Protein AF-A0A7I7MC24-F1 (afdb_monomer_lite)

Radius of gyration: 15.41 Å; chains: 1; bounding box: 47×26×38 Å

Sequence (102 aa):
MIGRDKITINFRRKSENTEFSRTYYGTVVTERLDGKLEPFGGKLIFSNFYRLILPRTLNVSDASIVTVSFGTREHARLDSAITPVYDARGGIRHYEAIVRAH

pLDDT: mean 81.41, std 11.96, range [50.47, 93.75]

Secondary structure (DSSP, 8-state):
-EEEEEEEEEEEETTT--EEEEEEEEEEEEEEPPPEEPTTSSSEE--EEEEEEEETT---TTEEEEEEEETTEEEEPBSS--EEEE-TTS-EEEEEEEEE--

Organism: NCBI:txid216929

Foldseek 3Di:
DKDWKWKKWWWQAPPPRDIDIDIFTWMKDWDWDFFDQDPPDNDTDIWIKIKTWTALPDDPPRIDTQAMDIDPRDRFDWPDDWAFDADPVRRGHTIITMTTDD

Structure (mmCIF, N/CA/C/O backbone):
data_AF-A0A7I7MC24-F1
#
_entry.id   AF-A0A7I7MC24-F1
#
loop_
_atom_site.group_PDB
_atom_site.id
_atom_site.type_symbol
_atom_site.label_atom_id
_atom_site.label_alt_id
_atom_site.label_comp_id
_atom_site.label_asym_id
_atom_site.label_entity_id
_atom_site.label_seq_id
_atom_site.pdbx_PDB_ins_code
_atom_site.Cartn_x
_atom_site.Cartn_y
_atom_site.Cartn_z
_atom_site.occupancy
_atom_site.B_iso_or_equiv
_atom_site.auth_seq_id
_atom_site.auth_comp_id
_atom_site.auth_asym_id
_atom_site.auth_atom_id
_atom_site.pdbx_PDB_model_num
ATOM 1 N N . MET A 1 1 ? 5.883 -2.080 -15.574 1.00 72.69 1 MET A N 1
ATOM 2 C CA . MET A 1 1 ? 5.087 -3.332 -15.470 1.00 72.69 1 MET A CA 1
ATOM 3 C C . MET A 1 1 ? 3.942 -3.074 -14.508 1.00 72.69 1 MET A C 1
ATOM 5 O O . MET A 1 1 ? 4.183 -2.405 -13.513 1.00 72.69 1 MET A O 1
ATOM 9 N N . ILE A 1 2 ? 2.726 -3.537 -14.801 1.00 82.19 2 ILE A N 1
ATOM 10 C CA . ILE A 1 2 ? 1.547 -3.340 -13.941 1.00 82.19 2 ILE A CA 1
ATOM 11 C C . ILE A 1 2 ? 0.933 -4.709 -13.667 1.00 82.19 2 ILE A C 1
ATOM 13 O O . ILE A 1 2 ? 0.681 -5.453 -14.610 1.00 82.19 2 ILE A O 1
ATOM 17 N N . GLY A 1 3 ? 0.695 -5.037 -12.399 1.00 84.50 3 GLY A N 1
ATOM 18 C CA . GLY A 1 3 ? 0.074 -6.301 -12.009 1.00 84.50 3 GLY A CA 1
ATOM 19 C C . GLY A 1 3 ? -0.751 -6.163 -10.737 1.00 84.50 3 GLY A C 1
ATOM 20 O O . GLY A 1 3 ? -0.439 -5.340 -9.877 1.00 84.50 3 GLY A O 1
ATOM 21 N N . ARG A 1 4 ? -1.819 -6.959 -10.623 1.00 87.19 4 ARG A N 1
ATOM 22 C CA . ARG A 1 4 ? -2.519 -7.133 -9.345 1.00 87.19 4 ARG A CA 1
ATOM 23 C C . ARG A 1 4 ? -1.686 -8.032 -8.448 1.00 87.19 4 ARG A C 1
ATOM 25 O O . ARG A 1 4 ? -1.179 -9.046 -8.917 1.00 87.19 4 ARG A O 1
ATOM 32 N N . ASP A 1 5 ? -1.583 -7.669 -7.180 1.00 87.94 5 ASP A N 1
ATOM 33 C CA . ASP A 1 5 ? -0.754 -8.388 -6.223 1.00 87.94 5 ASP A CA 1
ATOM 34 C C . ASP A 1 5 ? -1.396 -8.425 -4.833 1.00 87.94 5 ASP A C 1
ATOM 36 O O . ASP A 1 5 ? -2.254 -7.605 -4.478 1.00 87.94 5 ASP A O 1
ATOM 40 N N . LYS A 1 6 ? -0.952 -9.397 -4.042 1.00 91.31 6 LYS A N 1
ATOM 41 C CA . LYS A 1 6 ? -1.230 -9.503 -2.618 1.00 91.31 6 LYS A CA 1
ATOM 42 C C . LYS A 1 6 ? -0.235 -8.608 -1.879 1.00 91.31 6 LYS A C 1
ATOM 44 O O . LYS A 1 6 ? 0.946 -8.926 -1.785 1.00 91.31 6 LYS A O 1
ATOM 49 N N . ILE A 1 7 ? -0.722 -7.507 -1.316 1.00 90.88 7 ILE A N 1
ATOM 50 C CA . ILE A 1 7 ? 0.088 -6.530 -0.587 1.00 90.88 7 ILE A CA 1
ATOM 51 C C . ILE A 1 7 ? -0.178 -6.687 0.909 1.00 90.88 7 ILE A C 1
ATOM 53 O O . ILE A 1 7 ? -1.277 -6.428 1.392 1.00 90.88 7 ILE A O 1
ATOM 57 N N . THR A 1 8 ? 0.827 -7.108 1.664 1.00 91.06 8 THR A N 1
ATOM 58 C CA . THR A 1 8 ? 0.758 -7.207 3.124 1.00 91.06 8 THR A CA 1
ATOM 59 C C . THR A 1 8 ? 1.389 -5.976 3.745 1.00 91.06 8 THR A C 1
ATOM 61 O O . THR A 1 8 ? 2.548 -5.677 3.491 1.00 91.06 8 THR A O 1
ATOM 64 N N . ILE A 1 9 ? 0.630 -5.252 4.556 1.00 89.69 9 ILE A N 1
ATOM 65 C CA . ILE A 1 9 ? 1.093 -4.060 5.260 1.00 89.69 9 ILE A CA 1
ATOM 66 C C . ILE A 1 9 ? 1.308 -4.434 6.720 1.00 89.69 9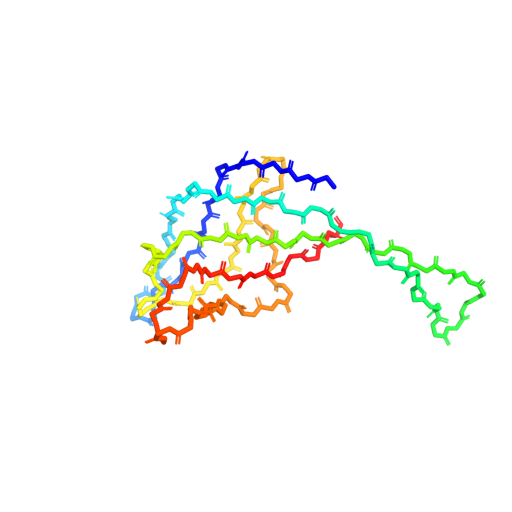 ILE A C 1
ATOM 68 O O . ILE A 1 9 ? 0.393 -4.936 7.375 1.00 89.69 9 ILE A O 1
ATOM 72 N N . ASN A 1 10 ? 2.515 -4.180 7.212 1.00 89.50 10 ASN A N 1
ATOM 73 C CA . ASN A 1 10 ? 2.880 -4.351 8.608 1.00 89.50 10 ASN A CA 1
ATOM 74 C C . ASN A 1 10 ? 2.666 -3.025 9.329 1.00 89.50 10 ASN A C 1
ATOM 76 O O . ASN A 1 10 ? 3.281 -2.006 9.005 1.00 89.50 10 ASN A O 1
ATOM 80 N N . PHE A 1 11 ? 1.768 -3.053 10.296 1.00 87.94 11 PHE A N 1
ATOM 81 C CA . PHE A 1 11 ? 1.379 -1.933 11.127 1.00 87.94 11 PHE A CA 1
ATOM 82 C C . PHE A 1 11 ? 1.982 -2.080 12.514 1.00 87.94 11 PHE A C 1
ATOM 84 O O . PHE A 1 11 ? 2.190 -3.189 12.998 1.00 87.94 11 PHE A O 1
ATOM 91 N N . ARG A 1 12 ? 2.174 -0.953 13.188 1.00 85.38 12 ARG A N 1
ATOM 92 C CA . ARG A 1 12 ? 2.469 -0.883 14.612 1.00 85.38 12 ARG A CA 1
ATOM 93 C C . ARG A 1 12 ? 1.388 -0.060 15.292 1.00 85.38 12 ARG A C 1
ATOM 95 O O . ARG A 1 12 ? 1.146 1.095 14.932 1.00 85.38 12 ARG A O 1
ATOM 102 N N . ARG A 1 13 ? 0.706 -0.666 16.263 1.00 84.19 13 ARG A N 1
ATOM 103 C CA . ARG A 1 13 ? -0.318 0.024 17.053 1.00 84.19 13 ARG A CA 1
ATOM 104 C C . ARG A 1 13 ? 0.364 1.046 17.963 1.00 84.19 13 ARG A C 1
ATOM 106 O O . ARG A 1 13 ? 1.293 0.696 18.690 1.00 84.19 13 ARG A O 1
ATOM 113 N N . LYS A 1 14 ? -0.105 2.299 17.943 1.00 73.44 14 LYS A N 1
ATOM 114 C CA . LYS A 1 14 ? 0.512 3.390 18.719 1.00 73.44 14 LYS A CA 1
ATOM 115 C C . LYS A 1 14 ? 0.435 3.177 20.237 1.00 73.44 14 LYS A C 1
ATOM 117 O O . LYS A 1 14 ? 1.342 3.604 20.937 1.00 73.44 14 LYS A O 1
ATOM 122 N N . SER A 1 15 ? -0.618 2.525 20.733 1.00 77.62 15 SER A N 1
ATOM 123 C CA . SER A 1 15 ? -0.865 2.340 22.171 1.00 77.62 15 SER A CA 1
ATOM 124 C C . SER A 1 15 ? -0.057 1.211 22.816 1.00 77.62 15 SER A C 1
ATOM 126 O O . SER A 1 15 ? 0.266 1.295 23.993 1.00 77.62 15 SER A O 1
ATOM 128 N N . GLU A 1 16 ? 0.261 0.153 22.067 1.00 75.19 16 GLU A N 1
ATOM 129 C CA . GLU A 1 16 ? 0.725 -1.127 22.636 1.00 75.19 16 GLU A CA 1
ATOM 130 C C . GLU A 1 16 ? 2.084 -1.580 22.082 1.00 75.19 16 GLU A C 1
ATOM 132 O O . GLU A 1 16 ? 2.535 -2.680 22.388 1.00 75.19 16 GLU A O 1
ATOM 137 N N . ASN A 1 17 ? 2.717 -0.778 21.212 1.00 73.56 17 ASN A N 1
ATOM 138 C CA . ASN A 1 17 ? 3.953 -1.119 20.486 1.00 73.56 17 ASN A CA 1
ATOM 139 C C . ASN A 1 17 ? 3.922 -2.510 19.811 1.00 73.56 17 ASN A C 1
ATOM 141 O O . ASN A 1 17 ? 4.955 -3.105 19.519 1.00 73.56 17 ASN A O 1
ATOM 145 N N . THR A 1 18 ? 2.721 -3.035 19.571 1.00 81.25 18 THR A N 1
ATOM 146 C CA . THR A 1 18 ? 2.498 -4.366 19.018 1.00 81.25 18 THR A CA 1
ATOM 147 C C . THR A 1 18 ? 2.389 -4.254 17.507 1.00 81.25 18 THR A C 1
ATOM 149 O O . THR A 1 18 ? 1.672 -3.389 16.983 1.00 81.25 18 THR A O 1
ATOM 152 N N . GLU A 1 19 ? 3.119 -5.119 16.808 1.00 86.00 19 GLU A N 1
ATOM 153 C CA . GLU A 1 19 ? 3.076 -5.209 15.356 1.00 86.00 19 GLU A CA 1
ATOM 154 C C . GLU A 1 19 ? 1.991 -6.181 14.906 1.00 86.00 19 GLU A C 1
ATOM 156 O O . GLU A 1 19 ? 1.800 -7.248 15.488 1.00 86.00 19 GLU A O 1
ATOM 161 N N . PHE A 1 20 ? 1.264 -5.804 13.862 1.00 86.88 20 PHE A N 1
ATOM 162 C CA . PHE A 1 20 ? 0.281 -6.669 13.230 1.00 86.88 20 PHE A CA 1
ATOM 163 C C . PHE A 1 20 ? 0.282 -6.453 11.723 1.00 86.88 20 PHE A C 1
ATOM 165 O O . PHE A 1 20 ? 0.507 -5.349 11.230 1.00 86.88 20 PHE A O 1
ATOM 172 N N . SER A 1 21 ? -0.019 -7.506 10.977 1.00 89.75 21 SER A N 1
ATOM 173 C CA . SER A 1 21 ? -0.050 -7.461 9.519 1.00 89.75 21 SER A CA 1
ATOM 174 C C . SER A 1 21 ? -1.487 -7.502 9.020 1.00 89.75 21 SER A C 1
ATOM 176 O O . SER A 1 21 ? -2.316 -8.247 9.543 1.00 89.75 21 SER A O 1
ATOM 178 N N . ARG A 1 22 ? -1.800 -6.731 7.976 1.00 89.75 22 ARG A N 1
ATOM 179 C CA . ARG A 1 22 ? -3.031 -6.923 7.198 1.00 89.75 22 ARG A CA 1
ATOM 180 C C . ARG A 1 22 ? -2.709 -7.037 5.725 1.00 89.75 22 ARG A C 1
ATOM 182 O O . ARG A 1 22 ? -1.896 -6.285 5.195 1.00 89.75 22 ARG A O 1
ATOM 189 N N . THR A 1 23 ? -3.387 -7.961 5.065 1.00 90.62 23 THR A N 1
ATOM 190 C CA . THR A 1 23 ? -3.250 -8.174 3.630 1.00 90.62 23 THR A CA 1
ATOM 191 C C . THR A 1 23 ? -4.371 -7.475 2.875 1.00 90.62 23 THR A C 1
ATOM 193 O O . THR A 1 23 ? -5.545 -7.617 3.209 1.00 90.62 23 THR A O 1
ATOM 196 N N . TYR A 1 24 ? -3.993 -6.781 1.809 1.00 90.75 24 TYR A N 1
ATOM 197 C CA . TYR A 1 24 ? -4.872 -6.121 0.862 1.00 90.75 24 TYR A CA 1
ATOM 198 C C . TYR A 1 24 ? -4.546 -6.595 -0.553 1.00 90.75 24 TYR A C 1
ATOM 200 O O . TYR A 1 24 ? -3.385 -6.785 -0.905 1.00 90.75 24 TYR A O 1
ATOM 208 N N . TYR A 1 25 ? -5.572 -6.763 -1.380 1.00 91.31 25 TYR A N 1
ATOM 209 C CA . TYR A 1 25 ? -5.384 -6.991 -2.809 1.00 91.31 25 TYR A CA 1
ATOM 210 C C . TYR A 1 25 ? -5.365 -5.638 -3.512 1.00 91.31 25 TYR A C 1
ATOM 212 O O . TYR A 1 25 ? -6.324 -4.870 -3.408 1.00 91.31 25 TYR A O 1
ATOM 220 N N . GLY A 1 26 ? -4.260 -5.335 -4.184 1.00 90.00 26 GLY A N 1
ATOM 221 C CA . GLY A 1 26 ? -4.034 -4.048 -4.834 1.00 90.00 26 GLY A CA 1
ATOM 222 C C . GLY A 1 26 ? -3.309 -4.199 -6.162 1.00 90.00 26 GLY A C 1
ATOM 223 O O . GLY A 1 26 ? -3.150 -5.306 -6.676 1.00 90.00 26 GLY A O 1
ATOM 224 N N . THR A 1 27 ? -2.870 -3.076 -6.718 1.00 92.38 27 THR A N 1
ATOM 225 C CA . THR A 1 27 ? -2.075 -3.048 -7.948 1.00 92.38 27 THR A CA 1
ATOM 226 C C . THR A 1 27 ? -0.677 -2.541 -7.632 1.00 92.38 27 THR A C 1
ATOM 228 O O . THR A 1 27 ? -0.519 -1.511 -6.981 1.00 92.38 27 THR A O 1
ATOM 231 N N . VAL A 1 28 ? 0.335 -3.248 -8.123 1.00 89.69 28 VAL A N 1
ATOM 232 C CA . VAL A 1 28 ? 1.735 -2.830 -8.074 1.00 89.69 28 VAL A CA 1
ATOM 233 C C . VAL A 1 28 ? 2.121 -2.335 -9.461 1.00 89.69 28 VAL A C 1
ATOM 235 O O . VAL A 1 28 ? 2.036 -3.064 -10.452 1.00 89.69 28 VAL A O 1
ATOM 238 N N . VAL A 1 29 ? 2.543 -1.079 -9.531 1.00 88.44 29 VAL A N 1
ATOM 239 C CA . VAL A 1 29 ? 3.069 -0.450 -10.740 1.00 88.44 29 VAL A CA 1
ATOM 240 C C . VAL A 1 29 ? 4.573 -0.306 -10.558 1.00 88.44 29 VAL A C 1
ATOM 242 O O . VAL A 1 29 ? 5.037 0.438 -9.701 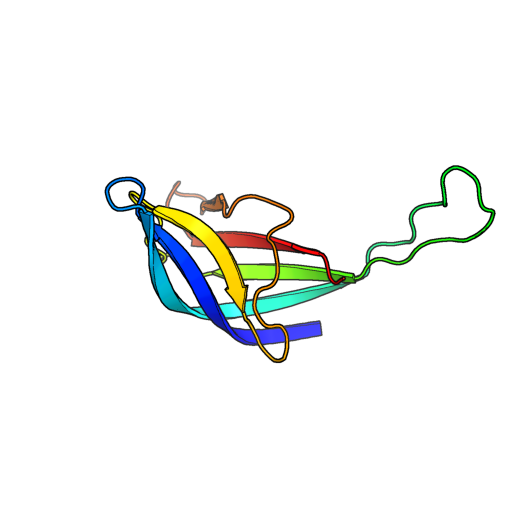1.00 88.44 29 VAL A O 1
ATOM 245 N N . THR A 1 30 ? 5.353 -1.028 -11.354 1.00 84.88 30 THR A N 1
ATOM 246 C CA . THR A 1 30 ? 6.802 -0.828 -11.439 1.00 84.88 30 THR A CA 1
ATOM 247 C C . THR A 1 30 ? 7.090 0.283 -12.436 1.00 84.88 30 THR A C 1
ATOM 249 O O . THR A 1 30 ? 6.856 0.101 -13.639 1.00 84.88 30 THR A O 1
ATOM 252 N N . GLU A 1 31 ? 7.632 1.387 -11.933 1.00 74.88 31 GLU A N 1
ATOM 253 C CA . GLU A 1 31 ? 8.111 2.522 -12.715 1.00 74.88 31 GLU A CA 1
ATOM 254 C C . GLU A 1 31 ? 9.645 2.569 -12.648 1.00 74.88 31 GLU A C 1
ATOM 256 O O . GLU A 1 31 ? 10.269 2.287 -11.619 1.00 74.88 31 GLU A O 1
ATOM 261 N N . ARG A 1 32 ? 10.268 2.882 -13.784 1.00 65.75 32 ARG A N 1
ATOM 262 C CA . ARG A 1 32 ? 11.698 3.187 -13.862 1.00 65.75 32 ARG A CA 1
ATOM 263 C C . ARG A 1 32 ? 11.812 4.702 -13.870 1.00 65.75 32 ARG A C 1
ATOM 265 O O . ARG A 1 32 ? 11.203 5.324 -14.734 1.00 65.75 32 ARG A O 1
ATOM 272 N N . LEU A 1 33 ? 12.528 5.290 -12.913 1.00 59.56 33 LEU A N 1
ATOM 273 C CA . LEU A 1 33 ? 12.833 6.717 -13.002 1.00 59.56 33 LEU A CA 1
ATOM 274 C C . LEU A 1 33 ? 13.992 6.882 -13.985 1.00 59.56 33 LEU A C 1
ATOM 276 O O . LEU A 1 33 ? 14.966 6.126 -13.910 1.00 59.56 33 LEU A O 1
ATOM 280 N N . ASP A 1 34 ? 13.888 7.874 -14.866 1.00 50.47 34 ASP A N 1
ATOM 281 C CA . ASP A 1 34 ? 15.029 8.342 -15.648 1.00 50.47 34 ASP A CA 1
ATOM 282 C C . ASP A 1 34 ? 16.143 8.804 -14.702 1.00 50.47 34 ASP A C 1
ATOM 284 O O . ASP A 1 34 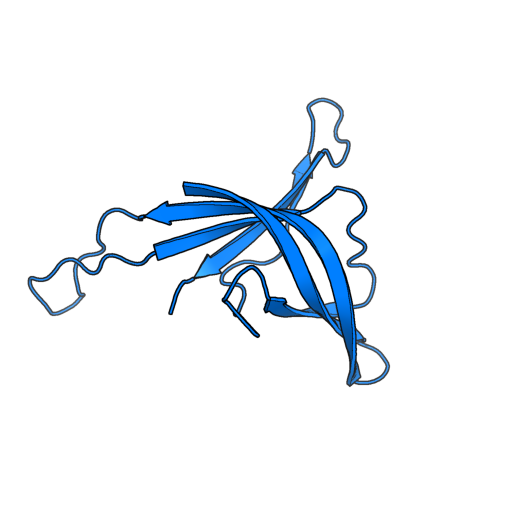? 15.891 9.424 -13.663 1.00 50.47 34 ASP A O 1
ATOM 288 N N . GLY A 1 35 ? 17.368 8.392 -15.027 1.00 51.97 35 GLY A N 1
ATOM 289 C CA . GLY A 1 35 ? 18.497 8.349 -14.108 1.00 51.97 35 GLY A CA 1
ATOM 290 C C . GLY A 1 35 ? 18.786 9.675 -13.406 1.00 51.97 35 GLY A C 1
ATOM 291 O O . GLY A 1 35 ? 18.844 10.734 -14.029 1.00 51.97 35 GLY A O 1
ATOM 292 N N . LYS A 1 36 ? 19.034 9.612 -12.096 1.00 55.53 36 LYS A N 1
ATOM 293 C CA . LYS A 1 36 ? 19.646 10.736 -11.378 1.00 55.53 36 LYS A CA 1
ATOM 294 C C . LYS A 1 36 ? 21.156 10.679 -11.595 1.00 55.53 36 LYS A C 1
ATOM 296 O O . LYS A 1 36 ? 21.752 9.613 -11.449 1.00 55.53 36 LYS A O 1
ATOM 301 N N . LEU A 1 37 ? 21.766 11.810 -11.945 1.00 51.59 37 LEU A N 1
ATOM 302 C CA . LEU A 1 37 ? 23.225 11.946 -11.976 1.00 51.59 37 LEU A CA 1
ATOM 303 C C . LEU A 1 37 ? 23.788 11.738 -10.564 1.00 51.59 37 LEU A C 1
ATOM 305 O O . LEU A 1 37 ? 23.276 12.321 -9.603 1.00 51.59 37 LEU A O 1
ATOM 309 N N . GLU A 1 38 ? 24.825 10.910 -10.437 1.00 54.12 38 GLU A N 1
ATOM 310 C CA . GLU A 1 38 ? 25.582 10.806 -9.190 1.00 54.12 38 GLU A CA 1
ATOM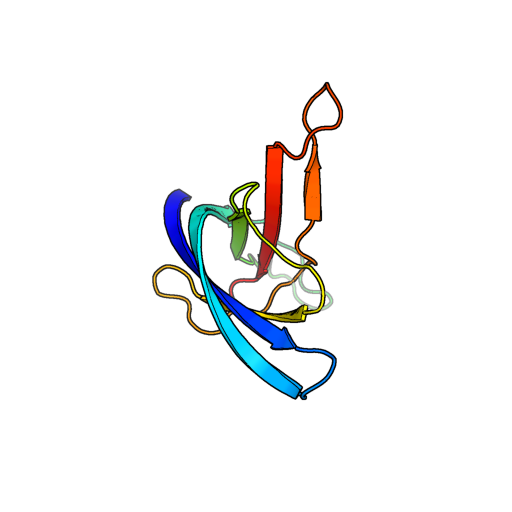 311 C C . GLU A 1 38 ? 26.158 12.178 -8.802 1.00 54.12 38 GLU A C 1
ATOM 313 O O . GLU A 1 38 ? 26.747 12.851 -9.647 1.00 54.12 38 GLU A O 1
ATOM 318 N N . PRO A 1 39 ? 26.061 12.596 -7.525 1.00 60.34 39 PRO A N 1
ATOM 319 C CA . PRO A 1 39 ? 26.534 13.913 -7.092 1.00 60.34 39 PRO A CA 1
ATOM 320 C C . PRO A 1 39 ? 28.049 14.118 -7.268 1.00 60.34 39 PRO A C 1
ATOM 322 O O . PRO A 1 39 ? 28.501 15.258 -7.285 1.00 60.34 39 PRO A O 1
ATOM 325 N N . PHE A 1 40 ? 28.825 13.039 -7.435 1.00 66.31 40 PHE 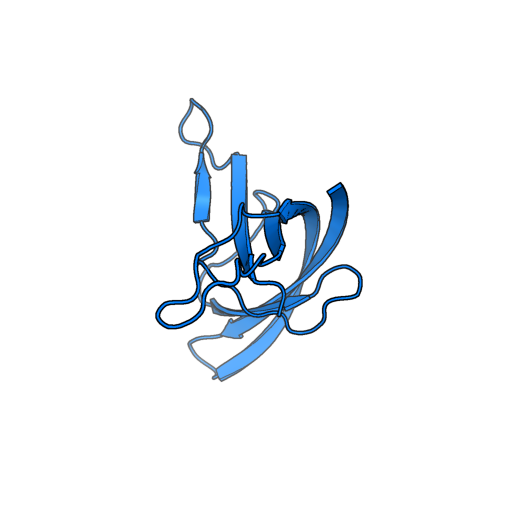A N 1
ATOM 326 C CA . PHE A 1 40 ? 30.278 13.083 -7.650 1.00 66.31 40 PHE A CA 1
ATOM 327 C C . PHE A 1 40 ? 30.771 12.083 -8.713 1.00 66.31 40 PHE A C 1
ATOM 329 O O . PHE A 1 40 ? 31.964 11.796 -8.788 1.00 66.31 40 PHE A O 1
ATOM 336 N N . GLY A 1 41 ? 29.867 11.531 -9.528 1.00 58.34 41 GLY A N 1
ATOM 337 C CA . GLY A 1 41 ? 30.175 10.494 -10.513 1.00 58.34 41 GLY A CA 1
ATOM 338 C C . GLY A 1 41 ? 29.506 10.772 -11.856 1.00 58.34 41 GLY A C 1
ATOM 339 O O . GLY A 1 41 ? 28.382 11.255 -11.922 1.00 58.34 41 GLY A O 1
ATOM 340 N N . GLY A 1 42 ? 30.186 10.450 -12.957 1.00 59.47 42 GLY A N 1
ATOM 341 C CA . GLY A 1 42 ? 29.648 10.607 -14.317 1.00 59.47 42 GLY A CA 1
ATOM 342 C C . GLY A 1 42 ? 28.606 9.553 -14.716 1.00 59.47 42 GLY A C 1
ATOM 343 O O . GLY A 1 42 ? 28.337 9.389 -15.904 1.00 59.47 42 GLY A O 1
ATOM 344 N N . LYS A 1 43 ? 28.066 8.784 -13.761 1.00 57.44 43 LYS A N 1
ATOM 345 C CA . LYS A 1 43 ? 27.126 7.688 -14.016 1.00 57.44 43 LYS A CA 1
ATOM 346 C C . LYS A 1 43 ? 25.706 8.091 -13.627 1.00 57.44 43 LYS A C 1
ATOM 348 O O . LYS A 1 43 ? 25.468 8.707 -12.591 1.00 57.44 43 LYS A O 1
ATOM 353 N N . LEU A 1 44 ? 24.756 7.709 -14.475 1.00 58.16 44 LEU A N 1
ATOM 354 C CA . LEU A 1 44 ? 23.331 7.783 -14.173 1.00 58.16 44 LEU A CA 1
ATOM 355 C C . LEU A 1 44 ? 22.958 6.612 -13.257 1.00 58.16 44 LEU A C 1
ATOM 357 O O . LEU A 1 44 ? 23.149 5.453 -13.631 1.00 58.16 44 LEU A O 1
ATOM 361 N N . ILE A 1 45 ? 22.406 6.903 -12.078 1.00 58.53 45 ILE A N 1
ATOM 362 C CA . ILE A 1 45 ? 21.776 5.891 -11.226 1.00 58.53 45 ILE A CA 1
ATOM 363 C C . ILE A 1 45 ? 20.315 5.780 -11.634 1.00 58.53 45 ILE A C 1
ATOM 365 O O . ILE A 1 45 ? 19.522 6.709 -11.457 1.00 58.53 45 ILE A O 1
ATOM 369 N N . PHE A 1 46 ? 19.955 4.606 -12.139 1.00 61.31 46 PHE A N 1
ATOM 370 C CA . PHE A 1 46 ? 18.574 4.229 -12.390 1.00 61.31 46 PHE A CA 1
ATOM 371 C C . PHE A 1 46 ? 18.032 3.514 -11.156 1.00 61.31 46 PHE A C 1
ATOM 373 O O . PHE A 1 46 ? 18.427 2.387 -10.859 1.00 61.31 46 PHE A O 1
ATOM 380 N N . SER A 1 47 ? 17.116 4.162 -10.442 1.00 67.31 47 SER A N 1
ATOM 381 C CA . SER A 1 47 ? 16.409 3.538 -9.323 1.00 67.31 47 SER A CA 1
ATOM 382 C C . SER A 1 47 ? 15.032 3.087 -9.784 1.00 67.31 47 SER A C 1
ATOM 384 O O . SER A 1 47 ? 14.235 3.880 -10.290 1.00 67.31 47 SER A O 1
ATOM 386 N N . ASN A 1 48 ? 14.738 1.804 -9.588 1.00 74.94 48 ASN A N 1
ATOM 387 C CA . ASN A 1 48 ? 13.380 1.305 -9.760 1.00 74.94 48 ASN A CA 1
ATOM 388 C C . ASN A 1 48 ? 12.545 1.733 -8.547 1.00 74.94 48 ASN A C 1
ATOM 390 O O . ASN A 1 48 ? 13.016 1.705 -7.407 1.00 74.94 48 ASN A O 1
ATOM 394 N N . PHE A 1 49 ? 11.294 2.102 -8.777 1.00 82.88 49 PHE A N 1
ATOM 395 C CA . PHE A 1 49 ? 10.342 2.322 -7.700 1.00 82.88 49 PHE A CA 1
ATOM 396 C C . PHE A 1 49 ? 9.025 1.623 -8.016 1.00 82.88 49 PHE A C 1
ATOM 398 O O . PHE A 1 49 ? 8.659 1.384 -9.169 1.00 82.88 49 PHE A O 1
ATOM 405 N N . TYR A 1 50 ? 8.335 1.234 -6.956 1.00 87.75 50 TYR A N 1
ATOM 406 C CA . TYR A 1 50 ? 7.045 0.580 -7.023 1.00 87.75 50 TYR A CA 1
ATOM 407 C C . TYR A 1 50 ? 6.003 1.544 -6.475 1.00 87.75 50 TYR A C 1
ATOM 409 O O . TYR A 1 50 ? 6.079 1.952 -5.316 1.00 87.75 50 TYR A O 1
ATOM 417 N N . ARG A 1 51 ? 5.026 1.909 -7.301 1.00 89.38 51 ARG A N 1
ATOM 418 C CA . ARG A 1 51 ? 3.815 2.586 -6.847 1.00 89.38 51 ARG A CA 1
ATOM 419 C C . ARG A 1 51 ? 2.786 1.523 -6.483 1.00 89.38 51 ARG A C 1
ATOM 421 O O . ARG A 1 51 ? 2.408 0.694 -7.311 1.00 89.38 51 ARG A O 1
ATOM 428 N N . LEU A 1 52 ? 2.362 1.537 -5.230 1.00 91.31 52 LEU A N 1
ATOM 429 C CA . LEU A 1 52 ? 1.322 0.677 -4.693 1.00 91.31 52 LEU A CA 1
ATOM 430 C C . LEU A 1 52 ? -0.011 1.411 -4.779 1.00 91.31 52 LEU A C 1
ATOM 432 O O . LEU A 1 52 ? -0.147 2.500 -4.232 1.00 91.31 52 LEU A O 1
ATOM 436 N N . ILE A 1 53 ? -0.985 0.799 -5.441 1.00 92.19 53 ILE A N 1
ATOM 437 C CA . ILE A 1 53 ? -2.374 1.251 -5.495 1.00 92.19 53 ILE A CA 1
ATOM 438 C C . ILE A 1 53 ? -3.170 0.316 -4.588 1.00 92.19 53 ILE A C 1
ATOM 440 O O . ILE A 1 53 ? -3.384 -0.859 -4.901 1.00 92.19 53 ILE A O 1
ATOM 444 N N . LEU A 1 54 ? -3.583 0.840 -3.443 1.00 92.69 54 LEU A N 1
ATOM 445 C CA . LEU A 1 54 ? -4.253 0.121 -2.369 1.00 92.69 54 LEU A CA 1
ATOM 446 C C . LEU A 1 54 ? -5.762 0.409 -2.384 1.00 92.69 54 LEU A C 1
ATOM 448 O O . LEU A 1 54 ? -6.182 1.508 -2.754 1.00 92.69 54 LEU A O 1
ATOM 452 N N . PRO A 1 55 ? -6.608 -0.552 -1.981 1.00 91.69 55 PRO A N 1
ATOM 453 C CA . PRO A 1 55 ? -8.056 -0.393 -2.051 1.00 91.69 55 PRO A CA 1
ATOM 454 C C . PRO A 1 55 ? -8.558 0.686 -1.085 1.00 91.69 55 PRO A C 1
ATOM 456 O O . PRO A 1 55 ? -8.004 0.879 -0.007 1.00 91.69 55 PRO A O 1
ATOM 459 N N . ARG A 1 56 ? -9.685 1.328 -1.418 1.00 89.44 56 ARG A N 1
ATOM 460 C CA . ARG A 1 56 ? -10.363 2.309 -0.542 1.00 89.44 56 ARG A CA 1
ATOM 461 C C . ARG A 1 56 ? -10.777 1.763 0.831 1.00 89.44 56 ARG A C 1
ATOM 463 O O . ARG A 1 56 ? -11.070 2.533 1.731 1.00 89.44 56 ARG A O 1
ATOM 470 N N . THR A 1 57 ? -10.846 0.440 0.977 1.00 86.81 57 THR A N 1
ATOM 471 C CA . THR A 1 57 ? -11.158 -0.249 2.240 1.00 86.81 57 THR A CA 1
ATOM 472 C C . THR A 1 57 ? -9.948 -0.351 3.168 1.00 86.81 57 THR A C 1
ATOM 474 O O . THR A 1 57 ? -10.038 -0.978 4.223 1.00 86.81 57 THR A O 1
ATOM 477 N N . LEU A 1 58 ? -8.802 0.209 2.769 1.00 84.62 58 LEU A N 1
ATOM 478 C CA . LEU A 1 58 ? -7.627 0.321 3.613 1.00 84.62 58 LEU A CA 1
ATOM 479 C C . LEU A 1 58 ? -7.988 1.107 4.875 1.00 84.62 58 LEU A C 1
ATOM 481 O O . LEU A 1 58 ? -8.345 2.280 4.815 1.00 84.62 58 LEU A O 1
ATOM 485 N N . ASN A 1 59 ? -7.851 0.454 6.024 1.00 77.94 59 ASN A N 1
ATOM 486 C CA . ASN A 1 59 ? -8.011 1.112 7.306 1.00 77.94 59 ASN A CA 1
ATOM 487 C C . ASN A 1 59 ? -6.630 1.367 7.922 1.00 77.94 59 ASN A C 1
ATOM 489 O O . ASN A 1 59 ? -5.958 0.425 8.349 1.00 77.94 59 ASN A O 1
ATOM 493 N N . VAL A 1 60 ? -6.238 2.643 7.947 1.00 70.50 60 VAL A N 1
ATOM 494 C CA . VAL A 1 60 ? -5.004 3.152 8.568 1.00 70.50 60 VAL A CA 1
ATOM 495 C C . VAL A 1 60 ? -5.254 3.864 9.905 1.00 70.50 60 VAL A C 1
ATOM 497 O O . VAL A 1 60 ? -4.327 4.466 10.445 1.00 70.50 60 VAL A O 1
ATOM 500 N N . SER A 1 61 ? -6.479 3.839 10.446 1.00 67.06 61 SER A N 1
ATOM 501 C CA . SER A 1 61 ? -6.775 4.518 11.710 1.00 67.06 61 SER A CA 1
ATOM 502 C C . SER A 1 61 ? -5.967 3.892 12.854 1.00 67.06 61 SER A C 1
ATOM 504 O O . SER A 1 61 ? -5.915 2.672 13.007 1.00 67.06 61 SER A O 1
ATOM 506 N N . ASP A 1 62 ? -5.316 4.746 13.645 1.00 65.50 62 ASP A N 1
ATOM 507 C CA . ASP A 1 62 ? -4.615 4.418 14.899 1.00 65.50 62 ASP A CA 1
ATOM 508 C C . ASP A 1 62 ? -3.363 3.530 14.820 1.00 65.50 62 ASP A C 1
ATOM 510 O O . ASP A 1 62 ? -2.831 3.097 15.850 1.00 65.50 62 ASP A O 1
ATOM 514 N N . ALA A 1 63 ? -2.807 3.323 13.626 1.00 73.75 63 ALA A N 1
ATOM 515 C CA . ALA A 1 63 ? -1.556 2.590 13.461 1.00 73.75 63 ALA A CA 1
ATOM 516 C C . ALA A 1 63 ? -0.541 3.342 12.594 1.00 73.75 63 ALA A C 1
ATOM 518 O O . ALA A 1 63 ? -0.895 4.005 11.622 1.00 73.75 63 ALA A O 1
ATOM 519 N N . SER A 1 64 ? 0.742 3.236 12.945 1.00 79.69 64 SER A N 1
ATOM 520 C CA . SER A 1 64 ? 1.828 3.627 12.046 1.00 79.69 64 SER A CA 1
ATOM 521 C C . SER A 1 64 ? 2.185 2.456 11.138 1.00 79.69 64 SER A C 1
ATOM 523 O O . SER A 1 64 ? 2.103 1.294 11.532 1.00 79.69 64 SER A O 1
ATOM 525 N N . ILE A 1 65 ? 2.565 2.750 9.900 1.00 82.00 65 ILE A N 1
ATOM 526 C CA . ILE A 1 65 ? 2.988 1.723 8.948 1.00 82.00 65 ILE A CA 1
ATOM 527 C C . ILE A 1 65 ? 4.496 1.531 9.090 1.00 82.00 65 ILE A C 1
ATOM 529 O O . ILE A 1 65 ? 5.246 2.505 9.084 1.00 82.00 65 ILE A O 1
ATOM 533 N N . VAL A 1 66 ? 4.928 0.280 9.225 1.00 82.12 66 VAL A N 1
ATOM 534 C CA . VAL A 1 66 ? 6.333 -0.094 9.429 1.00 82.12 66 VAL A CA 1
ATOM 535 C C . VAL A 1 66 ? 6.966 -0.508 8.104 1.00 82.12 66 VAL A C 1
ATOM 537 O O . VAL A 1 66 ? 7.967 0.063 7.680 1.00 82.12 66 VAL A O 1
ATOM 540 N N . THR A 1 67 ? 6.376 -1.499 7.435 1.00 87.50 67 THR A N 1
ATOM 541 C CA . THR A 1 67 ? 6.856 -2.050 6.157 1.00 87.50 67 THR A CA 1
ATOM 542 C C . THR A 1 67 ? 5.698 -2.598 5.330 1.00 87.50 67 THR A C 1
ATOM 544 O O . THR A 1 67 ? 4.590 -2.791 5.834 1.00 87.50 67 THR A O 1
ATOM 547 N N . VAL A 1 68 ? 5.959 -2.867 4.054 1.00 90.44 68 VAL A N 1
ATOM 548 C CA . VAL A 1 68 ? 5.023 -3.499 3.123 1.00 90.44 68 VAL A CA 1
ATOM 549 C C . VAL A 1 68 ? 5.698 -4.659 2.394 1.00 90.44 68 VAL A C 1
ATOM 551 O O . VAL A 1 68 ? 6.872 -4.581 2.051 1.00 90.44 68 VAL A O 1
ATOM 554 N N . SER A 1 69 ? 4.957 -5.728 2.132 1.00 90.00 69 SER A N 1
ATOM 555 C CA . SER A 1 69 ? 5.421 -6.891 1.373 1.00 90.00 69 SER A CA 1
ATOM 556 C C . SER A 1 69 ? 4.488 -7.143 0.190 1.00 90.00 69 SER A C 1
ATOM 558 O O . SER A 1 69 ? 3.271 -7.083 0.356 1.00 90.00 69 SER A O 1
ATOM 560 N N . PHE A 1 70 ? 5.031 -7.415 -0.993 1.00 89.81 70 PHE A N 1
ATOM 561 C CA . PHE A 1 70 ? 4.279 -7.694 -2.224 1.00 89.81 70 PHE A CA 1
ATOM 562 C C . PHE A 1 70 ? 5.145 -8.502 -3.195 1.00 89.81 70 PHE A C 1
ATOM 564 O O . PHE A 1 70 ? 6.355 -8.281 -3.271 1.00 89.81 70 PHE A O 1
ATOM 571 N N . GLY A 1 71 ? 4.554 -9.438 -3.937 1.00 85.50 71 GLY A N 1
ATOM 572 C CA . GLY A 1 71 ? 5.285 -10.306 -4.858 1.00 85.50 71 GLY A CA 1
ATOM 573 C C . GLY A 1 71 ? 6.446 -11.018 -4.159 1.00 85.50 71 GLY A C 1
ATOM 574 O O . GLY A 1 71 ? 6.245 -11.734 -3.183 1.00 85.50 71 GLY A O 1
ATOM 575 N N . THR A 1 72 ? 7.670 -10.788 -4.638 1.00 84.94 72 THR A N 1
ATOM 576 C CA . THR A 1 72 ? 8.917 -11.308 -4.042 1.00 84.94 72 THR A CA 1
ATOM 577 C C . THR A 1 72 ? 9.617 -10.313 -3.107 1.00 84.94 72 THR A C 1
ATOM 579 O O . THR A 1 72 ? 10.743 -10.557 -2.678 1.00 84.94 72 THR A O 1
ATOM 582 N N . ARG A 1 73 ? 9.015 -9.149 -2.837 1.00 84.94 73 ARG A N 1
ATOM 583 C CA . ARG A 1 73 ? 9.565 -8.116 -1.952 1.00 84.94 73 ARG A CA 1
ATOM 584 C C . ARG A 1 73 ? 8.969 -8.287 -0.562 1.00 84.94 73 ARG A C 1
ATOM 586 O O . ARG A 1 73 ? 7.787 -8.025 -0.358 1.00 84.94 73 ARG A O 1
ATOM 593 N N . GLU A 1 74 ? 9.798 -8.681 0.394 1.00 86.88 74 GLU A N 1
ATOM 594 C CA . GLU A 1 74 ? 9.422 -8.783 1.803 1.00 86.88 74 GLU A CA 1
ATOM 595 C C . GLU A 1 74 ? 9.966 -7.593 2.595 1.00 86.88 74 GLU A C 1
ATOM 597 O O . GLU A 1 74 ? 11.078 -7.128 2.347 1.00 86.88 74 GLU A O 1
ATOM 602 N N . HIS A 1 75 ? 9.174 -7.086 3.545 1.00 84.44 75 HIS A N 1
ATOM 603 C CA . HIS A 1 75 ? 9.563 -6.015 4.469 1.00 84.44 75 HIS A CA 1
ATOM 604 C C . HIS A 1 75 ? 10.101 -4.744 3.785 1.00 84.44 75 HIS A C 1
ATOM 606 O O . HIS A 1 75 ? 10.956 -4.037 4.325 1.00 84.44 75 HIS A O 1
ATOM 612 N N . ALA A 1 76 ? 9.580 -4.414 2.604 1.00 87.62 76 ALA A N 1
ATOM 613 C CA . ALA A 1 76 ? 9.981 -3.227 1.873 1.00 87.62 76 ALA A CA 1
ATOM 614 C C . ALA A 1 76 ? 9.578 -1.954 2.634 1.00 87.62 76 ALA A C 1
ATOM 616 O O . ALA A 1 76 ? 8.480 -1.846 3.192 1.00 87.62 76 ALA A O 1
ATOM 617 N N . ARG A 1 77 ? 10.483 -0.973 2.661 1.00 86.81 77 ARG A N 1
ATOM 618 C CA . ARG A 1 77 ? 10.231 0.327 3.289 1.00 86.81 77 ARG A CA 1
ATOM 619 C C . ARG A 1 77 ? 9.497 1.248 2.327 1.00 86.81 77 ARG A C 1
ATOM 621 O O . ARG A 1 77 ? 9.808 1.317 1.140 1.00 86.81 77 ARG A O 1
ATOM 628 N N . LEU A 1 78 ? 8.535 1.976 2.873 1.00 85.38 78 LEU A N 1
ATOM 629 C CA . LEU A 1 78 ? 7.855 3.043 2.161 1.00 85.38 78 LEU A CA 1
ATOM 630 C C . LEU A 1 78 ? 8.793 4.250 2.024 1.00 85.38 78 LEU A C 1
ATOM 632 O O . LEU A 1 78 ? 9.383 4.692 3.005 1.00 85.38 78 LEU A O 1
ATOM 636 N N . ASP A 1 79 ? 8.912 4.775 0.807 1.00 85.62 79 ASP A N 1
ATOM 637 C CA . ASP A 1 79 ? 9.612 6.033 0.506 1.00 85.62 79 ASP A CA 1
ATOM 638 C C . ASP A 1 79 ? 8.694 7.246 0.749 1.00 85.62 79 ASP A C 1
ATOM 640 O O . ASP A 1 79 ? 9.154 8.358 0.979 1.00 85.62 79 ASP A O 1
ATOM 644 N N . SER A 1 80 ? 7.375 7.026 0.714 1.00 81.81 80 SER A N 1
ATOM 645 C CA . SER A 1 80 ? 6.341 8.035 0.980 1.00 81.81 80 SER A CA 1
ATOM 646 C C . SER A 1 80 ? 5.230 7.467 1.861 1.00 81.81 80 SER A C 1
ATOM 648 O O . SER A 1 80 ? 4.989 6.260 1.878 1.00 81.81 80 SER A O 1
ATOM 650 N N . ALA A 1 81 ? 4.538 8.340 2.594 1.00 83.62 81 ALA A N 1
ATOM 651 C CA . ALA A 1 81 ? 3.354 7.948 3.351 1.00 83.62 81 ALA A CA 1
ATOM 652 C C . ALA A 1 81 ? 2.251 7.418 2.418 1.00 83.62 81 ALA A C 1
ATOM 654 O O . ALA A 1 81 ? 2.149 7.843 1.269 1.00 83.62 81 ALA A O 1
ATOM 655 N N . ILE A 1 82 ? 1.401 6.521 2.928 1.00 87.81 82 ILE A N 1
ATOM 656 C CA . ILE A 1 82 ? 0.212 6.075 2.194 1.00 87.81 82 ILE A CA 1
ATOM 657 C C . ILE A 1 82 ? -0.811 7.215 2.194 1.00 87.81 82 ILE A C 1
ATOM 659 O O . ILE A 1 82 ? -1.311 7.592 3.255 1.00 87.81 82 ILE A O 1
ATOM 663 N N . THR A 1 83 ? -1.129 7.757 1.022 1.00 89.56 83 THR A N 1
ATOM 664 C CA . THR A 1 83 ? -2.023 8.910 0.868 1.00 89.56 83 THR A CA 1
ATOM 665 C C . THR A 1 83 ? -3.325 8.524 0.167 1.00 89.56 83 THR A C 1
ATOM 667 O O . THR A 1 83 ? -3.322 7.680 -0.730 1.00 89.56 83 THR A O 1
ATOM 670 N N . PRO A 1 84 ? -4.471 9.102 0.567 1.00 91.19 84 PRO A N 1
ATOM 671 C CA . PRO A 1 84 ? -5.723 8.906 -0.150 1.00 91.19 84 PRO A CA 1
ATOM 672 C C . PRO A 1 84 ? -5.708 9.676 -1.475 1.00 91.19 84 PRO A C 1
ATOM 674 O O . PRO A 1 84 ? -5.319 10.842 -1.530 1.00 91.19 84 PRO A O 1
ATOM 677 N N . VAL A 1 85 ? -6.196 9.034 -2.530 1.00 92.31 85 VAL A N 1
ATOM 678 C CA . VAL A 1 85 ? -6.524 9.666 -3.807 1.00 92.31 85 VAL A CA 1
ATOM 679 C C . VAL A 1 85 ? -8.033 9.808 -3.888 1.00 92.31 85 VAL A C 1
ATOM 681 O O . VAL A 1 85 ? -8.772 8.826 -3.774 1.00 92.31 85 VAL A O 1
ATOM 684 N N . TYR A 1 86 ? -8.488 11.039 -4.093 1.00 92.75 86 TYR A N 1
ATOM 685 C CA . TYR A 1 86 ? -9.905 11.373 -4.116 1.00 92.75 86 TYR A CA 1
ATOM 686 C C . TYR A 1 86 ? -10.481 11.322 -5.535 1.00 92.75 86 TYR A C 1
ATOM 688 O O . TYR A 1 86 ? -9.779 11.547 -6.522 1.00 92.75 86 TYR A O 1
ATOM 696 N N . ASP A 1 87 ? -11.765 10.995 -5.639 1.00 93.06 87 ASP A N 1
ATOM 697 C CA . ASP A 1 87 ? -12.548 11.157 -6.859 1.00 93.06 87 ASP A CA 1
ATOM 698 C C . ASP A 1 87 ? -13.061 12.604 -7.015 1.00 93.06 87 ASP A C 1
ATOM 700 O O . ASP A 1 87 ? -12.878 13.456 -6.144 1.00 93.06 87 ASP A O 1
ATOM 704 N N . ALA A 1 88 ? -13.738 12.890 -8.132 1.00 92.06 88 ALA A N 1
ATOM 705 C CA . ALA A 1 88 ? -14.289 14.217 -8.425 1.00 92.06 88 ALA A CA 1
ATOM 706 C C . ALA A 1 88 ? -15.377 14.686 -7.436 1.00 92.06 88 ALA A C 1
ATOM 708 O O . ALA A 1 88 ? -15.769 15.849 -7.465 1.00 92.06 88 ALA A O 1
ATOM 709 N N . ARG A 1 89 ? -15.889 13.794 -6.580 1.00 92.88 89 ARG A N 1
ATOM 710 C CA . ARG A 1 89 ? -16.908 14.076 -5.560 1.00 92.88 89 ARG A CA 1
ATOM 711 C C . ARG A 1 89 ? -16.300 14.183 -4.156 1.00 92.88 89 ARG A C 1
ATOM 713 O O . ARG A 1 89 ? -17.045 14.330 -3.193 1.00 92.88 89 ARG A O 1
ATOM 720 N N . GLY A 1 90 ? -14.972 14.094 -4.030 1.00 90.56 90 GLY A N 1
ATOM 721 C CA . GLY A 1 90 ? -14.261 14.123 -2.750 1.00 90.56 90 GLY A CA 1
ATOM 722 C C . GLY A 1 90 ? -14.286 12.796 -1.982 1.00 90.56 90 GLY A C 1
ATOM 723 O O . GLY A 1 90 ? -13.830 12.745 -0.842 1.00 90.56 90 GLY A O 1
ATOM 724 N N . GLY A 1 91 ? -14.794 11.714 -2.578 1.00 91.06 91 GLY A N 1
ATOM 725 C CA . GLY A 1 91 ? -14.737 10.374 -2.000 1.00 91.06 91 GLY A CA 1
ATOM 726 C C . GLY A 1 91 ? -13.359 9.743 -2.191 1.00 91.06 91 GLY A C 1
ATOM 727 O O . GLY A 1 91 ? -12.674 10.017 -3.173 1.00 91.06 91 GLY A O 1
ATOM 728 N N . ILE A 1 92 ? -12.932 8.872 -1.273 1.00 92.06 92 ILE A N 1
ATOM 729 C CA . ILE A 1 92 ? -11.669 8.137 -1.439 1.00 92.06 92 ILE A CA 1
ATOM 730 C C . ILE A 1 92 ? -11.845 7.096 -2.548 1.00 92.06 92 ILE A C 1
ATOM 732 O O . ILE A 1 92 ? -12.586 6.118 -2.397 1.00 92.06 92 ILE A O 1
ATOM 736 N N . ARG A 1 93 ? -11.130 7.293 -3.657 1.00 93.75 93 ARG A N 1
ATOM 737 C CA . ARG A 1 93 ? -11.095 6.364 -4.789 1.00 93.75 93 ARG A CA 1
ATOM 738 C C . ARG A 1 93 ? -10.222 5.158 -4.465 1.00 93.75 93 ARG A C 1
ATOM 740 O O . ARG A 1 93 ? -10.651 4.016 -4.620 1.00 93.75 93 ARG A O 1
ATOM 747 N N . HIS A 1 94 ? -9.006 5.423 -4.002 1.00 93.31 94 HIS A N 1
ATOM 748 C CA . HIS A 1 94 ? -8.000 4.437 -3.616 1.00 93.31 94 HIS A CA 1
ATOM 749 C C . HIS A 1 94 ? -6.901 5.129 -2.802 1.00 93.31 94 HIS A C 1
ATOM 751 O O . HIS A 1 94 ? -6.941 6.343 -2.617 1.00 93.31 94 HIS A O 1
ATOM 757 N N . TYR A 1 95 ? -5.928 4.369 -2.314 1.00 92.50 95 TYR A N 1
ATOM 758 C CA . TYR A 1 95 ? -4.746 4.914 -1.651 1.00 92.50 95 TYR A CA 1
ATOM 759 C C . TYR A 1 95 ? -3.497 4.649 -2.485 1.00 92.50 95 TYR A C 1
ATOM 761 O O . TYR A 1 95 ? -3.396 3.602 -3.124 1.00 92.50 95 TYR A O 1
ATOM 769 N N . GLU A 1 96 ? -2.537 5.566 -2.459 1.00 92.00 96 GLU A N 1
ATOM 770 C CA . GLU A 1 96 ? -1.255 5.415 -3.142 1.00 92.00 96 GLU A CA 1
ATOM 771 C C . GLU A 1 96 ? -0.084 5.471 -2.172 1.00 92.00 96 GLU A C 1
ATOM 773 O O . GLU A 1 96 ? -0.124 6.157 -1.153 1.00 92.00 96 GLU A O 1
ATOM 778 N N . ALA A 1 97 ? 0.969 4.727 -2.497 1.00 90.50 97 ALA A N 1
ATOM 779 C CA . ALA A 1 97 ? 2.228 4.766 -1.773 1.00 90.50 97 ALA A CA 1
ATOM 780 C C . ALA A 1 97 ? 3.392 4.432 -2.705 1.00 90.50 97 ALA A C 1
ATOM 782 O O . ALA A 1 97 ? 3.233 3.661 -3.651 1.00 90.50 97 ALA A O 1
ATOM 783 N N . ILE A 1 98 ? 4.573 4.974 -2.423 1.00 89.62 98 ILE A N 1
ATOM 784 C CA . ILE A 1 98 ? 5.799 4.681 -3.177 1.00 89.62 98 ILE A CA 1
ATOM 785 C C . ILE A 1 98 ? 6.739 3.850 -2.310 1.00 89.62 98 ILE A C 1
ATOM 787 O O . ILE A 1 98 ? 7.011 4.197 -1.162 1.00 89.62 98 ILE A O 1
ATOM 791 N N . VAL A 1 99 ? 7.265 2.777 -2.890 1.00 88.31 99 VAL A N 1
ATOM 792 C CA . VAL A 1 99 ? 8.315 1.923 -2.333 1.00 88.31 99 VAL A CA 1
ATOM 793 C C . VAL A 1 99 ? 9.532 2.029 -3.238 1.00 88.31 99 VAL A C 1
ATOM 795 O O . VAL A 1 99 ? 9.445 1.761 -4.439 1.00 88.31 99 VAL A O 1
ATOM 798 N N . ARG A 1 100 ? 10.685 2.390 -2.680 1.00 81.56 100 ARG A N 1
ATOM 799 C CA . ARG A 1 100 ? 11.940 2.376 -3.432 1.00 81.56 100 ARG A CA 1
ATOM 800 C C . ARG A 1 100 ? 12.462 0.944 -3.521 1.00 81.56 100 ARG A C 1
ATOM 802 O O . ARG A 1 100 ? 12.546 0.252 -2.508 1.00 81.56 100 ARG A O 1
ATOM 809 N N . ALA A 1 101 ? 12.803 0.496 -4.726 1.00 70.94 101 ALA A N 1
ATOM 810 C CA . ALA A 1 101 ? 13.493 -0.771 -4.902 1.00 70.94 101 ALA A CA 1
ATOM 811 C C . ALA A 1 101 ? 14.952 -0.5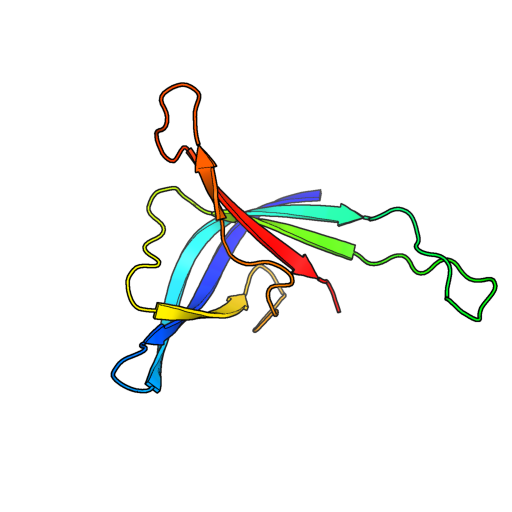75 -4.476 1.00 70.94 101 ALA A C 1
ATOM 813 O O . ALA A 1 101 ? 15.711 0.084 -5.186 1.00 70.94 101 ALA A O 1
ATOM 814 N N . HIS A 1 102 ? 15.312 -1.096 -3.307 1.00 61.50 102 HIS A N 1
ATOM 815 C CA . HIS A 1 102 ? 16.712 -1.345 -2.975 1.00 61.50 102 HIS A CA 1
ATOM 816 C C . HIS A 1 102 ? 17.182 -2.645 -3.634 1.00 61.50 102 HIS A C 1
ATOM 818 O O . HIS A 1 102 ? 16.332 -3.557 -3.836 1.00 61.50 102 HIS A O 1
#